Protein AF-A0A2K6KUQ0-F1 (afdb_monomer)

Sequence (61 aa):
WVEQDPKEILHSVYECIEKTCEKLGQLNIDISNIKAIGVSNQRETTVVWDRITGEPLYNAV

Mean predicted aligned error: 3.33 Å

Organism: Rhinopithecus bieti (NCBI:txid61621)

pLDDT: mean 94.93, std 4.04, range [68.88, 98.31]

Solvent-accessible surface area (backbone atoms only — not comparable to full-atom values): 3927 Å² total; per-residue (Å²): 138,73,73,42,55,61,65,58,57,50,49,54,51,51,53,52,50,52,58,46,52,54,52,31,53,78,69,75,44,64,73,87,71,62,87,76,84,86,86,85,75,8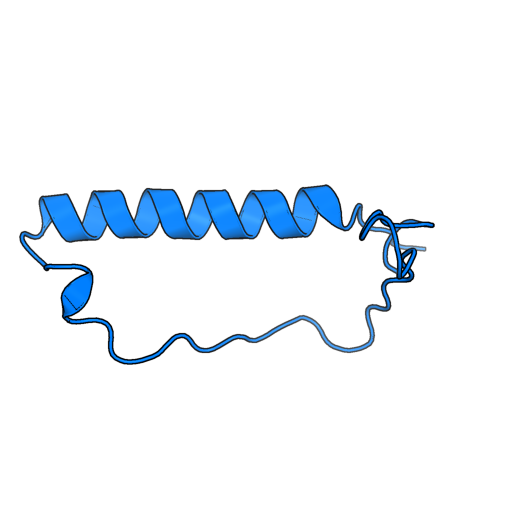0,74,89,61,45,76,50,60,40,89,88,80,68,47,71,75,51,60,23,69

Secondary structure (DSSP, 8-state):
---B-HHHHHHHHHHHHHHHHHHHHHTT--GGG---------SS----B-TTT--BSS-B-

Radius of gyration: 15.33 Å; Cα contacts (8 Å, |Δi|>4): 44; chains: 1; bounding box: 34×25×37 Å

Foldseek 3Di:
DDWAAPVVVVVVVVVVVVVVCVVCVVVVHDPVPDPDDDDDDDPPWDWDADPPPRHTPDTID

Nearest PDB structures (foldseek):
  6vbw-assembly1_H  TM=3.520E-01  e=7.691E+00  Vibrio cholerae
  7w3m-assembly1_x  TM=3.211E-01  e=7.202E+00  Homo sapiens

Structure (mmCIF, N/CA/C/O backbone):
data_AF-A0A2K6KUQ0-F1
#
_entry.id   AF-A0A2K6KUQ0-F1
#
loop_
_atom_site.group_PDB
_atom_site.id
_atom_site.type_symbol
_atom_site.label_atom_id
_atom_site.label_alt_id
_atom_site.label_comp_id
_atom_site.label_asym_id
_atom_site.label_entity_id
_atom_site.label_seq_id
_atom_site.pdbx_PDB_ins_code
_atom_site.Cartn_x
_atom_site.Cartn_y
_atom_site.Cartn_z
_atom_site.occupancy
_atom_site.B_iso_or_equiv
_atom_site.auth_seq_id
_atom_site.auth_comp_id
_atom_site.auth_asym_id
_atom_site.auth_atom_id
_atom_site.pdbx_PDB_model_num
ATOM 1 N N . TRP A 1 1 ? 21.805 8.378 -9.259 1.00 68.88 1 TRP A N 1
ATOM 2 C CA . TRP A 1 1 ? 20.571 7.607 -9.486 1.00 68.88 1 TRP A CA 1
ATOM 3 C C . TRP A 1 1 ? 20.114 7.102 -8.133 1.00 68.88 1 TRP A C 1
ATOM 5 O O . TRP A 1 1 ? 20.984 6.769 -7.334 1.00 68.88 1 TRP A O 1
ATOM 15 N N . VAL A 1 2 ? 18.817 7.160 -7.841 1.00 84.62 2 VAL A N 1
ATOM 16 C CA . VAL A 1 2 ? 18.241 6.697 -6.570 1.00 84.62 2 VAL A CA 1
ATOM 17 C C . VAL A 1 2 ? 17.267 5.589 -6.934 1.00 84.62 2 VAL A C 1
ATOM 19 O O . VAL A 1 2 ? 16.397 5.816 -7.764 1.00 84.62 2 VAL A O 1
ATOM 22 N N . GLU A 1 3 ? 17.462 4.409 -6.362 1.00 92.00 3 GLU A N 1
ATOM 23 C CA . GLU A 1 3 ? 16.579 3.258 -6.530 1.00 92.00 3 GLU A CA 1
ATOM 24 C C . GLU A 1 3 ? 16.103 2.801 -5.150 1.00 92.00 3 GLU A C 1
ATOM 26 O O . GLU A 1 3 ? 16.824 2.972 -4.162 1.00 92.00 3 GLU A O 1
ATOM 31 N N . GLN A 1 4 ? 14.905 2.228 -5.075 1.00 93.25 4 GLN A N 1
ATOM 32 C CA . GLN A 1 4 ? 14.324 1.716 -3.831 1.00 93.25 4 GLN A CA 1
ATOM 33 C C . GLN A 1 4 ? 13.717 0.331 -4.056 1.00 93.25 4 GLN A C 1
ATOM 35 O O . GLN A 1 4 ? 13.046 0.116 -5.061 1.00 93.25 4 GLN A O 1
ATOM 40 N N . ASP A 1 5 ? 13.905 -0.603 -3.124 1.00 95.19 5 ASP A N 1
ATOM 41 C CA . ASP A 1 5 ? 13.245 -1.911 -3.193 1.00 95.19 5 ASP A CA 1
ATOM 42 C C . ASP A 1 5 ? 11.729 -1.749 -2.915 1.00 95.19 5 ASP A C 1
ATOM 44 O O . ASP A 1 5 ? 11.346 -1.309 -1.824 1.00 95.19 5 ASP A O 1
ATOM 48 N N . PRO A 1 6 ? 10.831 -2.117 -3.855 1.00 94.31 6 PRO A N 1
ATOM 49 C CA . PRO A 1 6 ? 9.386 -2.028 -3.653 1.00 94.31 6 PRO A CA 1
ATOM 50 C C . PRO A 1 6 ? 8.880 -2.816 -2.437 1.00 94.31 6 PRO A C 1
ATOM 52 O O . PRO A 1 6 ? 7.900 -2.409 -1.806 1.00 94.31 6 PRO A O 1
ATOM 55 N N . LYS A 1 7 ? 9.534 -3.930 -2.080 1.00 95.38 7 LYS A N 1
ATOM 56 C CA . LYS A 1 7 ? 9.172 -4.725 -0.899 1.00 95.38 7 LYS A CA 1
ATOM 57 C C . LYS A 1 7 ? 9.557 -4.027 0.392 1.00 95.38 7 LYS A C 1
ATOM 59 O O . LYS A 1 7 ? 8.811 -4.130 1.360 1.00 95.38 7 LYS A O 1
ATOM 64 N N . GLU A 1 8 ? 10.670 -3.301 0.413 1.00 95.88 8 GLU A N 1
ATOM 65 C CA . GLU A 1 8 ? 11.090 -2.522 1.582 1.00 95.88 8 GLU A CA 1
ATOM 66 C C . 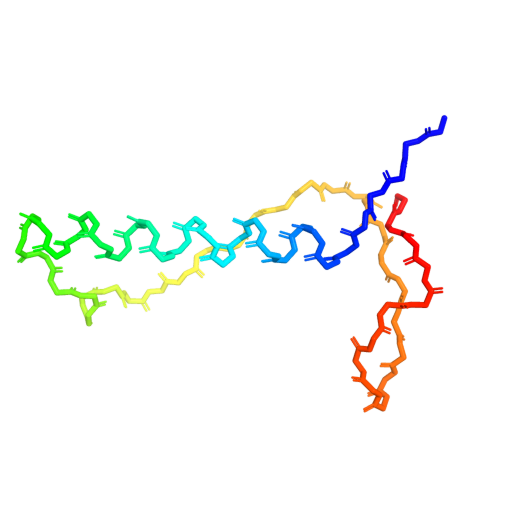GLU A 1 8 ? 10.137 -1.345 1.831 1.00 95.88 8 GLU A C 1
ATOM 68 O O . GLU A 1 8 ? 9.729 -1.105 2.972 1.00 95.88 8 GLU A O 1
ATOM 73 N N . ILE A 1 9 ? 9.698 -0.670 0.760 1.00 93.88 9 ILE A N 1
ATOM 74 C CA . ILE A 1 9 ? 8.659 0.368 0.840 1.00 93.88 9 ILE A CA 1
ATOM 75 C C . ILE A 1 9 ? 7.382 -0.223 1.450 1.00 93.88 9 ILE A C 1
ATOM 77 O O . ILE A 1 9 ? 6.831 0.329 2.404 1.00 93.88 9 ILE A O 1
ATOM 81 N N . LEU A 1 10 ? 6.920 -1.364 0.931 1.00 94.75 10 LEU A N 1
ATOM 82 C CA . LEU A 1 10 ? 5.697 -2.009 1.406 1.00 94.75 10 LEU A CA 1
ATOM 83 C C . LEU A 1 10 ? 5.826 -2.508 2.856 1.00 94.75 10 LEU A C 1
ATOM 85 O O . LEU A 1 10 ? 4.905 -2.329 3.652 1.00 94.75 10 LEU A O 1
ATOM 89 N N . HIS A 1 11 ? 6.971 -3.087 3.218 1.00 97.25 11 HIS A N 1
ATOM 90 C CA . HIS A 1 11 ? 7.258 -3.533 4.581 1.00 97.25 11 HIS A CA 1
ATOM 91 C C . HIS A 1 11 ? 7.205 -2.369 5.575 1.00 97.25 11 HIS A C 1
ATOM 93 O O . HIS A 1 11 ? 6.53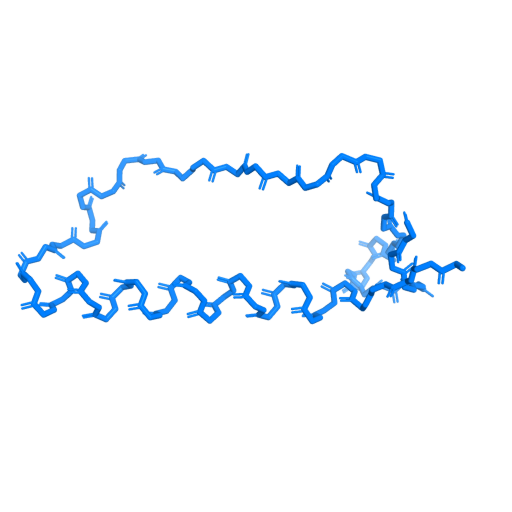2 -2.468 6.600 1.00 97.25 11 HIS A O 1
ATOM 99 N N . SER A 1 12 ? 7.819 -1.238 5.223 1.00 97.19 12 SER A N 1
ATOM 100 C CA . SER A 1 12 ? 7.799 -0.021 6.042 1.00 97.19 12 SER A CA 1
ATOM 101 C C . SER A 1 12 ? 6.373 0.497 6.281 1.00 97.19 12 SER A C 1
ATOM 103 O O . SER A 1 12 ? 6.045 0.965 7.374 1.00 97.19 12 SER A O 1
ATOM 105 N N . VAL A 1 13 ? 5.491 0.390 5.278 1.00 97.31 13 VAL A N 1
ATOM 106 C CA . VAL A 1 13 ? 4.071 0.752 5.419 1.00 97.31 13 VAL A CA 1
ATOM 107 C C . VAL A 1 13 ? 3.354 -0.197 6.384 1.00 97.31 13 VAL A C 1
ATOM 109 O O . VAL A 1 13 ? 2.636 0.279 7.264 1.00 97.31 13 VAL A O 1
ATOM 112 N N . TYR A 1 14 ? 3.563 -1.513 6.269 1.00 97.38 14 TYR A N 1
ATOM 113 C CA . TYR A 1 14 ? 2.962 -2.487 7.187 1.00 97.38 14 TYR A CA 1
ATOM 114 C C . TYR A 1 14 ? 3.410 -2.283 8.634 1.00 97.38 14 TYR A C 1
ATOM 116 O O . TYR A 1 14 ? 2.568 -2.258 9.529 1.00 97.38 14 TYR A O 1
ATOM 124 N N . GLU A 1 15 ? 4.703 -2.057 8.858 1.00 98.31 15 GLU A N 1
ATOM 125 C CA . GLU A 1 15 ? 5.247 -1.785 10.190 1.00 98.31 15 GLU A CA 1
ATOM 126 C C . GLU A 1 15 ? 4.636 -0.512 10.803 1.00 98.31 15 GLU A C 1
ATOM 128 O O . GLU A 1 15 ? 4.298 -0.466 11.988 1.00 98.31 15 GLU A O 1
ATOM 133 N N . CYS A 1 16 ? 4.443 0.534 9.993 1.00 97.69 16 CYS A N 1
ATOM 134 C CA . CYS A 1 16 ? 3.788 1.764 10.432 1.00 97.69 16 CYS A CA 1
ATOM 135 C C . CYS A 1 16 ? 2.322 1.525 10.837 1.00 97.69 16 CYS A C 1
ATOM 137 O O . CYS A 1 16 ? 1.868 2.045 11.863 1.00 97.69 16 CYS A O 1
ATOM 139 N N . ILE A 1 17 ? 1.589 0.720 10.059 1.00 97.44 17 ILE A N 1
ATOM 140 C CA . ILE A 1 17 ? 0.202 0.344 10.360 1.00 97.44 17 ILE A CA 1
ATOM 141 C C . ILE A 1 17 ? 0.141 -0.453 11.667 1.00 97.44 17 ILE A C 1
ATOM 143 O O . ILE A 1 17 ? -0.627 -0.086 12.553 1.00 97.44 17 ILE A O 1
ATOM 147 N N . GLU A 1 18 ? 0.977 -1.481 11.822 1.00 97.50 18 GLU A N 1
ATOM 148 C CA . GLU A 1 18 ? 1.023 -2.334 13.015 1.00 97.50 18 GLU A CA 1
ATOM 149 C C . GLU A 1 18 ? 1.284 -1.509 14.282 1.00 97.50 18 GLU A C 1
ATOM 151 O O . GLU A 1 18 ? 0.464 -1.500 15.204 1.00 97.50 18 GLU A O 1
ATOM 156 N N . LYS A 1 19 ? 2.343 -0.691 14.276 1.00 98.00 19 LYS A N 1
ATOM 157 C CA . LYS A 1 19 ? 2.674 0.208 15.394 1.00 98.00 19 LYS A CA 1
ATOM 158 C C . LYS A 1 19 ? 1.562 1.210 15.699 1.00 98.00 19 LYS A C 1
ATOM 160 O O . LYS A 1 19 ? 1.381 1.617 16.848 1.00 98.00 19 LYS A O 1
ATOM 165 N N . THR A 1 20 ? 0.832 1.661 14.681 1.00 96.81 20 THR A N 1
ATOM 166 C CA . THR A 1 20 ? -0.306 2.568 14.872 1.00 96.81 20 THR A CA 1
ATOM 167 C C . THR A 1 20 ? -1.470 1.843 15.541 1.00 96.81 20 THR A C 1
ATOM 169 O O . THR A 1 20 ? -2.032 2.366 16.502 1.00 96.81 20 THR A O 1
ATOM 172 N N . CYS A 1 21 ? -1.800 0.628 15.099 1.00 96.25 21 CYS A N 1
ATOM 173 C CA . CYS A 1 21 ? -2.834 -0.206 15.709 1.00 96.25 21 CYS A CA 1
ATOM 174 C C . CYS A 1 21 ? -2.532 -0.516 17.183 1.00 96.25 21 CYS A C 1
ATOM 176 O O . CYS A 1 21 ? -3.420 -0.377 18.024 1.00 96.25 21 CYS A O 1
ATOM 178 N N . GLU A 1 22 ? -1.283 -0.848 17.517 1.00 96.75 22 GLU A N 1
ATOM 179 C CA . GLU A 1 22 ? -0.849 -1.053 18.906 1.00 96.75 22 GLU A CA 1
ATOM 180 C C . GLU A 1 22 ? -1.092 0.190 19.774 1.00 96.75 22 GLU A C 1
ATOM 182 O O . GLU A 1 22 ? -1.667 0.102 20.862 1.00 96.75 22 GLU A O 1
ATOM 187 N N . LYS A 1 23 ? -0.704 1.372 19.277 1.00 97.38 23 LYS A N 1
ATOM 188 C CA . LYS A 1 23 ? -0.908 2.646 19.982 1.00 97.38 23 LYS A CA 1
ATOM 189 C C . LYS A 1 23 ? -2.384 2.990 20.154 1.00 97.38 23 LYS A C 1
ATOM 191 O O . LYS A 1 23 ? -2.766 3.491 21.207 1.00 97.38 23 LYS A O 1
ATOM 196 N N . LEU A 1 24 ? -3.224 2.720 19.155 1.00 96.81 24 LEU A N 1
ATOM 197 C CA . LEU A 1 24 ? -4.672 2.918 19.275 1.00 96.81 24 LEU A CA 1
ATOM 198 C C . LEU A 1 24 ? -5.266 2.019 20.363 1.00 96.81 24 LEU A C 1
ATOM 200 O O . LEU A 1 24 ? -6.047 2.502 21.183 1.00 96.81 24 LEU A O 1
ATOM 204 N N . GLY A 1 25 ? -4.825 0.759 20.438 1.00 96.00 25 GLY A N 1
ATOM 205 C CA . GLY A 1 25 ? -5.205 -0.162 21.509 1.00 96.00 25 GLY A CA 1
ATOM 206 C C . GLY A 1 25 ? -4.832 0.361 22.899 1.00 96.00 25 GLY A C 1
ATOM 207 O O . GLY A 1 25 ? -5.662 0.345 23.803 1.00 96.00 25 GLY A O 1
ATOM 208 N N . GLN A 1 26 ? -3.626 0.919 23.060 1.00 96.88 26 GLN A N 1
ATOM 209 C CA . GLN A 1 26 ? -3.186 1.549 24.318 1.00 96.88 26 GLN A CA 1
ATOM 210 C C . GLN A 1 26 ? -4.033 2.772 24.711 1.00 96.88 26 GLN A C 1
ATOM 212 O O . GLN A 1 26 ? -4.169 3.078 25.894 1.00 96.88 26 GLN A O 1
ATOM 217 N N . LEU A 1 27 ? -4.616 3.464 23.729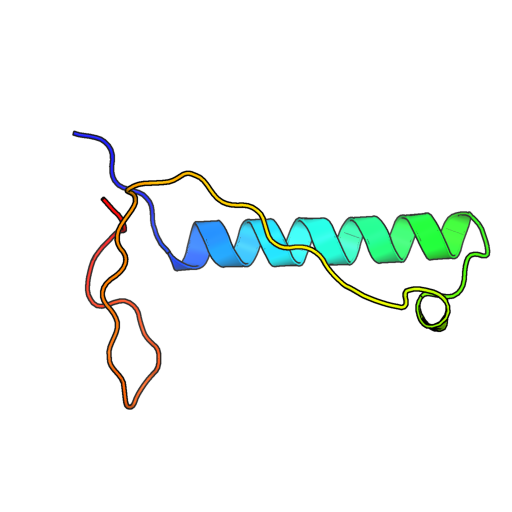 1.00 96.56 27 LEU A N 1
ATOM 218 C CA . LEU A 1 27 ? -5.517 4.602 23.927 1.00 96.56 27 LEU A CA 1
ATOM 219 C C . LEU A 1 27 ? -6.996 4.187 24.060 1.00 96.56 27 LEU A C 1
ATOM 221 O O . LEU A 1 27 ? -7.857 5.063 24.133 1.00 96.56 27 LEU A O 1
ATOM 225 N N . ASN A 1 28 ? -7.304 2.883 24.099 1.00 95.56 28 ASN A N 1
ATOM 226 C CA . ASN A 1 28 ? -8.666 2.330 24.063 1.00 95.56 28 ASN A CA 1
ATOM 227 C C . ASN A 1 28 ? -9.495 2.804 22.850 1.00 95.56 28 ASN A C 1
ATOM 229 O O . ASN A 1 28 ? -10.719 2.919 22.928 1.00 95.56 28 ASN A O 1
ATOM 233 N N . ILE A 1 29 ? -8.839 3.088 21.722 1.00 95.69 29 ILE A N 1
ATOM 234 C CA . ILE A 1 29 ? -9.504 3.430 20.464 1.00 95.69 29 ILE A CA 1
ATOM 235 C C . ILE A 1 29 ? -9.642 2.153 19.639 1.00 95.69 29 ILE A C 1
ATOM 237 O O . ILE A 1 29 ? -8.650 1.574 19.201 1.00 95.69 29 ILE A O 1
ATOM 241 N N . ASP A 1 30 ? -10.882 1.733 19.395 1.00 95.06 30 ASP A N 1
ATOM 242 C CA . ASP A 1 30 ? -11.157 0.595 18.519 1.00 95.06 30 ASP A CA 1
ATOM 243 C C . ASP A 1 30 ? -10.824 0.942 17.056 1.00 95.06 30 ASP A C 1
ATOM 245 O O . ASP A 1 30 ? -11.293 1.949 16.515 1.00 95.06 30 ASP A O 1
ATOM 249 N N . ILE A 1 31 ? -10.035 0.080 16.414 1.00 93.94 31 ILE A N 1
ATOM 250 C CA . ILE A 1 31 ? -9.643 0.156 15.000 1.00 93.94 31 ILE A CA 1
ATOM 251 C C . ILE A 1 31 ? -10.885 0.147 14.095 1.00 93.94 31 ILE A C 1
ATOM 253 O O . ILE A 1 31 ? -10.879 0.783 13.041 1.00 93.94 31 ILE A O 1
ATOM 257 N N . SER A 1 32 ? -11.984 -0.487 14.525 1.00 94.69 32 SER A N 1
ATOM 258 C CA . SER A 1 32 ? -13.264 -0.494 13.802 1.00 94.69 32 SER A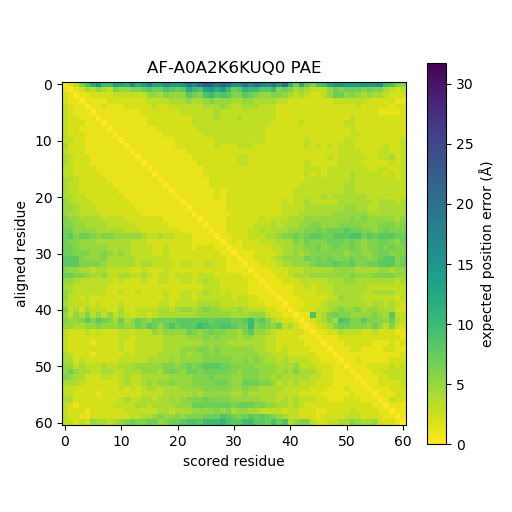 CA 1
ATOM 259 C C . SER A 1 32 ? -13.875 0.909 13.605 1.00 94.69 32 SER A C 1
ATOM 261 O O . SER A 1 32 ? -14.731 1.115 12.736 1.00 94.69 32 SER A O 1
ATOM 263 N N . ASN A 1 33 ? -13.412 1.909 14.367 1.00 95.19 33 ASN A N 1
ATOM 264 C CA . ASN A 1 33 ? -13.825 3.303 14.211 1.00 95.19 33 ASN A CA 1
ATOM 265 C C . ASN A 1 33 ? -13.182 3.999 13.002 1.00 95.19 33 ASN A C 1
ATOM 267 O O . ASN A 1 33 ? -13.684 5.041 12.572 1.00 95.19 33 ASN A O 1
ATOM 271 N N . ILE A 1 34 ? -12.111 3.443 12.426 1.00 94.44 34 ILE A N 1
ATOM 272 C CA . ILE A 1 34 ? -11.461 3.993 11.234 1.00 94.44 34 ILE A CA 1
ATOM 273 C C . ILE A 1 34 ? -12.374 3.766 10.027 1.00 94.44 34 ILE A C 1
ATOM 275 O O . ILE A 1 34 ? -12.596 2.641 9.589 1.00 94.44 34 ILE A O 1
ATOM 279 N N . LYS A 1 35 ? -12.922 4.853 9.476 1.00 96.62 35 LYS A N 1
ATOM 280 C CA . LYS A 1 35 ? -13.871 4.783 8.350 1.00 96.62 35 LYS A CA 1
ATOM 281 C C . LYS A 1 35 ? -13.204 4.686 6.983 1.00 96.62 35 LYS A C 1
ATOM 283 O O . LYS A 1 35 ? -13.829 4.201 6.046 1.00 96.62 35 LYS A O 1
ATOM 288 N N . ALA A 1 36 ? -11.975 5.176 6.857 1.00 96.25 36 ALA A N 1
ATOM 289 C CA . ALA A 1 36 ? -11.245 5.207 5.600 1.00 96.25 36 ALA A CA 1
ATOM 290 C C . ALA A 1 36 ? -9.736 5.293 5.847 1.00 96.25 36 ALA A C 1
ATOM 292 O O . ALA A 1 36 ? -9.297 5.742 6.906 1.00 96.25 36 ALA A O 1
ATOM 293 N N . ILE A 1 37 ? -8.961 4.909 4.835 1.00 96.00 37 ILE A N 1
ATOM 294 C CA . ILE A 1 37 ? -7.506 5.056 4.794 1.00 96.00 37 ILE A CA 1
ATOM 295 C C . ILE A 1 37 ? -7.172 5.931 3.589 1.00 96.00 37 ILE A C 1
ATOM 297 O O . ILE A 1 37 ? -7.610 5.654 2.473 1.00 96.00 37 ILE A O 1
ATOM 301 N N . GLY A 1 38 ? -6.414 6.998 3.825 1.00 96.88 38 GLY A N 1
ATOM 302 C CA . GLY A 1 38 ? -5.839 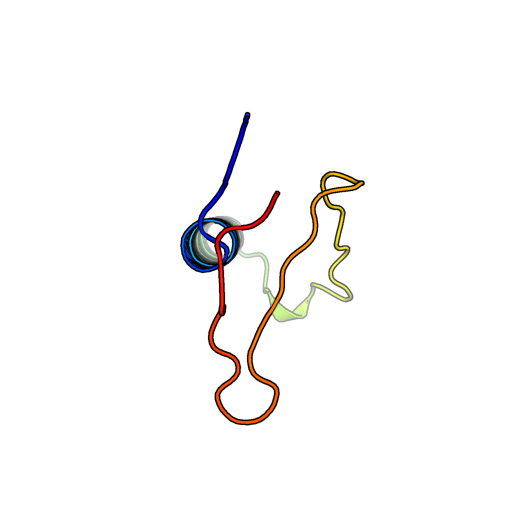7.816 2.765 1.00 96.88 38 GLY A CA 1
ATOM 303 C C . GLY A 1 38 ? -4.445 7.313 2.416 1.00 96.88 38 GLY A C 1
ATOM 304 O O . GLY A 1 38 ? -3.661 7.003 3.311 1.00 96.88 38 GLY A O 1
ATOM 305 N N . VAL A 1 39 ? -4.128 7.263 1.126 1.00 96.31 39 VAL A N 1
ATOM 306 C CA . VAL A 1 39 ? -2.781 6.955 0.639 1.00 96.31 39 VAL A CA 1
ATOM 307 C C . VAL A 1 39 ? -2.233 8.196 -0.049 1.00 96.31 39 VAL A C 1
ATOM 309 O O . VAL A 1 39 ? -2.896 8.786 -0.899 1.00 96.31 39 VAL A O 1
ATOM 312 N N . SER A 1 40 ? -1.025 8.593 0.339 1.00 95.81 40 SER A N 1
ATOM 313 C CA . SER A 1 40 ? -0.247 9.641 -0.315 1.00 95.81 40 SER A CA 1
ATOM 314 C C . SER A 1 40 ? 1.168 9.119 -0.510 1.00 95.81 40 SER A C 1
ATOM 316 O O . SER A 1 40 ? 1.716 8.477 0.387 1.00 95.81 40 SER A O 1
ATOM 318 N N . ASN A 1 41 ? 1.743 9.360 -1.683 1.00 93.38 41 ASN A N 1
ATOM 319 C CA . ASN A 1 41 ? 3.029 8.807 -2.084 1.00 93.38 41 ASN A CA 1
ATOM 320 C C . ASN A 1 41 ? 3.938 9.883 -2.678 1.00 93.38 41 ASN A C 1
ATOM 322 O O . ASN A 1 41 ? 3.474 10.916 -3.169 1.00 93.38 41 ASN A O 1
ATOM 326 N N . GLN A 1 42 ? 5.243 9.607 -2.675 1.00 90.56 42 GLN A N 1
ATOM 327 C CA . GLN A 1 42 ? 6.175 10.348 -3.518 1.00 90.56 42 GLN A CA 1
ATOM 328 C C . GLN A 1 42 ? 5.751 10.179 -4.981 1.00 90.56 42 GLN A C 1
ATOM 330 O O . GLN A 1 42 ? 5.416 9.072 -5.415 1.00 90.56 42 GLN A O 1
ATOM 335 N N . ARG A 1 43 ? 5.689 11.288 -5.715 1.00 94.31 43 ARG A N 1
ATOM 336 C CA . ARG A 1 43 ? 5.289 11.265 -7.121 1.00 94.31 43 ARG A CA 1
ATOM 337 C C . ARG A 1 43 ? 6.473 10.811 -7.981 1.00 94.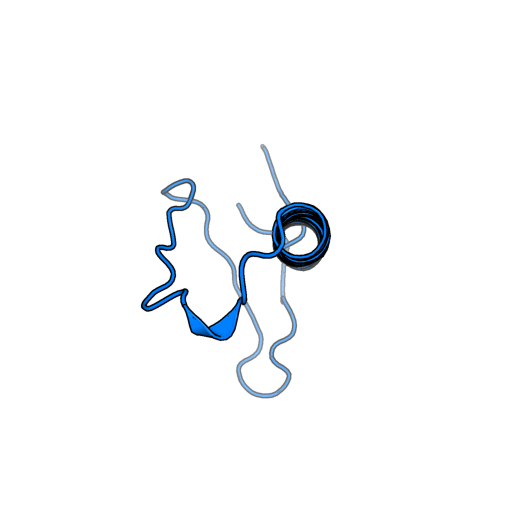31 43 ARG A C 1
ATOM 339 O O . ARG A 1 43 ? 7.592 10.686 -7.494 1.00 94.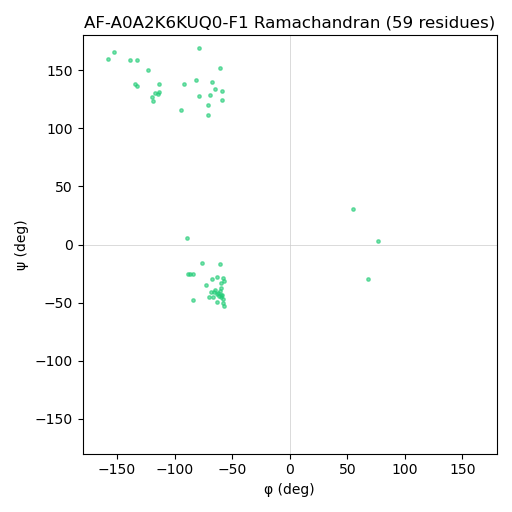31 43 ARG A O 1
ATOM 346 N N . GLU A 1 44 ? 6.189 10.525 -9.249 1.00 94.94 44 GLU A N 1
ATOM 347 C CA . GLU A 1 44 ? 7.152 10.125 -10.285 1.00 94.94 44 GLU A CA 1
ATOM 348 C C . GLU A 1 44 ? 7.821 8.742 -10.113 1.00 94.94 44 GLU A C 1
ATOM 350 O O . GLU A 1 44 ? 8.085 8.096 -11.128 1.00 94.94 44 GLU A O 1
ATOM 355 N N . THR A 1 45 ? 8.009 8.241 -8.884 1.00 93.5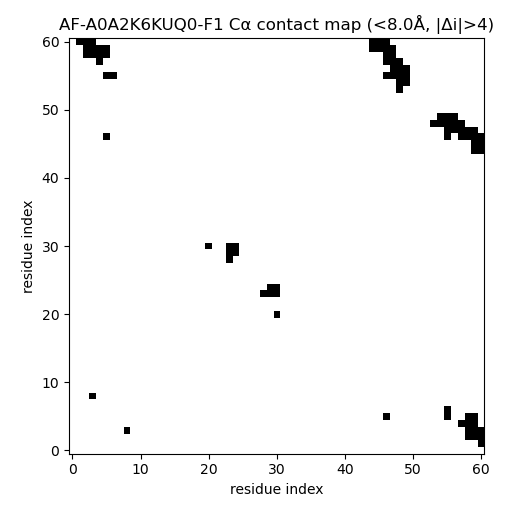6 45 THR A N 1
ATOM 356 C CA . THR A 1 45 ? 8.584 6.908 -8.645 1.00 93.56 45 THR A CA 1
ATOM 357 C C . THR A 1 45 ? 7.752 5.806 -9.297 1.00 93.56 45 THR A C 1
ATOM 359 O O . THR A 1 45 ? 6.556 5.667 -9.028 1.00 93.56 45 THR A O 1
ATOM 362 N N . THR A 1 46 ? 8.394 4.999 -10.138 1.00 93.69 46 THR A N 1
ATOM 363 C CA . THR A 1 46 ? 7.751 3.971 -10.957 1.00 93.69 46 THR A CA 1
ATOM 364 C C . THR A 1 46 ? 8.182 2.575 -10.522 1.00 93.69 46 THR A C 1
ATOM 366 O O . THR A 1 46 ? 9.369 2.288 -10.400 1.00 93.69 46 THR A O 1
ATOM 369 N N . VAL A 1 47 ? 7.207 1.684 -10.330 1.00 95.50 47 VAL A N 1
ATOM 370 C CA . VAL A 1 47 ? 7.420 0.267 -9.997 1.00 95.50 47 VAL A CA 1
ATOM 371 C C . VAL A 1 47 ? 6.949 -0.596 -11.161 1.00 95.50 47 VAL A C 1
ATOM 373 O O . VAL A 1 47 ? 5.877 -0.360 -11.717 1.00 95.50 47 VAL A O 1
ATOM 376 N N . VAL A 1 48 ? 7.723 -1.627 -11.499 1.00 96.56 48 VAL A N 1
ATOM 377 C CA . VAL A 1 48 ? 7.344 -2.643 -12.489 1.00 96.56 48 VAL A CA 1
ATOM 378 C C . VAL A 1 48 ? 7.249 -3.998 -11.793 1.00 96.56 48 VAL A C 1
ATOM 380 O O . VAL A 1 48 ? 8.169 -4.394 -11.077 1.00 96.56 48 VAL A O 1
ATOM 383 N N . TRP A 1 49 ? 6.147 -4.716 -12.004 1.00 97.56 49 TRP A N 1
ATOM 384 C CA . TRP A 1 49 ? 5.882 -6.005 -11.363 1.00 97.56 49 TRP A CA 1
ATOM 385 C C . TRP A 1 49 ? 5.273 -7.021 -12.333 1.00 97.56 49 TRP A C 1
ATOM 387 O O . TRP A 1 49 ? 4.701 -6.661 -13.366 1.00 97.56 49 TRP A O 1
ATOM 397 N N . ASP A 1 50 ? 5.394 -8.302 -11.990 1.00 97.19 50 ASP A N 1
ATOM 398 C CA . ASP A 1 50 ? 4.760 -9.402 -12.709 1.00 97.19 50 ASP A CA 1
ATOM 399 C C . ASP A 1 50 ? 3.279 -9.508 -12.321 1.00 97.19 50 ASP A C 1
ATOM 401 O O . ASP A 1 50 ? 2.918 -9.575 -11.147 1.00 97.19 50 ASP A O 1
ATOM 405 N N . ARG A 1 51 ? 2.388 -9.538 -13.315 1.00 96.25 51 ARG A N 1
ATOM 406 C CA . ARG A 1 51 ? 0.936 -9.560 -13.083 1.00 96.25 51 ARG A CA 1
ATOM 407 C C . ARG A 1 51 ? 0.436 -10.857 -12.431 1.00 96.25 51 ARG A C 1
ATOM 409 O O . ARG A 1 51 ? -0.606 -10.827 -11.781 1.00 96.25 51 ARG A O 1
ATOM 416 N N . ILE A 1 52 ? 1.101 -11.983 -12.674 1.00 97.38 52 ILE A N 1
ATOM 417 C CA . ILE A 1 52 ? 0.695 -13.307 -12.193 1.00 97.38 52 ILE A CA 1
ATOM 418 C C . ILE A 1 52 ? 1.200 -13.517 -10.768 1.00 97.38 52 ILE A C 1
ATOM 420 O O . ILE A 1 52 ? 0.431 -13.954 -9.915 1.00 97.38 52 ILE A O 1
ATOM 424 N N . THR A 1 53 ? 2.473 -13.217 -10.508 1.00 96.62 53 THR A N 1
ATOM 425 C CA . THR A 1 53 ? 3.086 -13.458 -9.194 1.00 96.62 53 THR A CA 1
ATOM 426 C C . THR A 1 53 ? 2.905 -12.287 -8.231 1.00 96.62 53 THR A C 1
ATOM 428 O O . THR A 1 53 ? 2.915 -12.496 -7.023 1.00 96.62 53 THR A O 1
ATOM 431 N N . GLY A 1 54 ? 2.724 -11.066 -8.744 1.00 94.81 54 GLY A N 1
ATOM 432 C CA . GLY A 1 54 ? 2.718 -9.836 -7.947 1.00 94.81 54 GLY A CA 1
ATOM 433 C C . GLY A 1 54 ? 4.115 -9.371 -7.525 1.00 94.81 54 GLY A C 1
ATOM 434 O O . GLY A 1 54 ? 4.238 -8.376 -6.814 1.00 94.81 54 GLY A O 1
ATOM 435 N N . GLU A 1 55 ? 5.165 -10.071 -7.954 1.00 96.12 55 GLU A N 1
ATOM 436 C CA . GLU A 1 55 ? 6.539 -9.804 -7.542 1.00 96.12 55 GLU A CA 1
ATOM 437 C C . GLU A 1 55 ? 7.154 -8.644 -8.340 1.00 96.12 55 GLU A C 1
ATOM 439 O O . GLU A 1 55 ? 6.927 -8.540 -9.552 1.00 96.12 55 GLU A O 1
ATOM 444 N N . PRO A 1 56 ? 7.954 -7.771 -7.700 1.00 95.50 56 PRO A N 1
ATOM 445 C CA . PRO A 1 56 ? 8.662 -6.712 -8.404 1.00 95.50 56 PRO A CA 1
ATOM 446 C C . PRO A 1 56 ? 9.700 -7.303 -9.362 1.00 95.50 56 PRO A C 1
ATOM 448 O O . PRO A 1 56 ? 10.468 -8.196 -9.003 1.00 95.50 56 PRO A O 1
ATOM 451 N N . LEU A 1 57 ? 9.726 -6.785 -10.589 1.00 95.44 57 LEU A N 1
ATOM 452 C CA . LEU A 1 57 ? 10.684 -7.191 -11.621 1.00 95.44 57 LEU A CA 1
ATOM 453 C C . LEU A 1 57 ? 11.995 -6.397 -11.533 1.00 95.44 57 LEU A C 1
ATOM 455 O O . LEU A 1 57 ? 13.035 -6.879 -11.979 1.00 95.44 57 LEU A O 1
ATOM 459 N N . TYR A 1 58 ? 11.940 -5.184 -10.976 1.00 94.81 58 TYR A N 1
ATOM 460 C CA . TYR A 1 58 ? 13.085 -4.303 -10.752 1.00 94.81 58 TYR A CA 1
ATOM 461 C C . TYR A 1 58 ? 12.819 -3.368 -9.564 1.00 94.81 58 TYR A C 1
ATOM 463 O O . TYR A 1 58 ? 11.669 -3.216 -9.135 1.00 94.81 58 TYR A O 1
ATOM 471 N N . ASN A 1 59 ? 13.874 -2.727 -9.057 1.00 93.06 59 ASN A N 1
ATOM 472 C CA . ASN A 1 59 ? 13.741 -1.675 -8.056 1.00 93.06 59 ASN A CA 1
ATOM 473 C C . ASN A 1 59 ? 12.909 -0.500 -8.588 1.00 93.06 59 ASN A C 1
ATOM 475 O O . ASN A 1 59 ? 12.879 -0.219 -9.786 1.00 93.06 59 ASN A O 1
ATOM 479 N N . ALA A 1 60 ? 12.236 0.205 -7.689 1.00 91.44 60 ALA A N 1
ATOM 480 C CA . ALA A 1 60 ? 11.551 1.441 -8.016 1.00 91.44 60 ALA A CA 1
ATOM 481 C C . ALA A 1 60 ? 12.566 2.540 -8.363 1.00 91.44 60 ALA A C 1
ATOM 483 O O . ALA A 1 60 ? 13.587 2.665 -7.679 1.00 91.44 60 ALA A O 1
ATOM 484 N N . VAL A 1 61 ? 12.259 3.341 -9.385 1.00 90.25 61 VAL A N 1
ATOM 485 C CA . VAL A 1 61 ? 13.055 4.502 -9.833 1.00 90.25 61 VAL A CA 1
ATOM 486 C C . VAL A 1 61 ? 12.201 5.751 -9.760 1.00 90.25 61 VAL A C 1
ATOM 488 O O . VAL A 1 61 ? 11.080 5.694 -10.311 1.00 90.25 61 VAL A O 1
#

InterPro domains:
  IPR018484 Carbohydrate kinase FGGY, N-terminal [PF00370] (1-61)
  IPR043129 ATPase, nucleotide binding domain [SSF53067] (1-60)